Protein AF-A0AAU2U7G5-F1 (afdb_monomer)

pLDDT: mean 73.12, std 15.35, range [37.44, 91.5]

Structure (mmCIF, N/CA/C/O backbone):
data_AF-A0AAU2U7G5-F1
#
_entry.id   AF-A0AAU2U7G5-F1
#
loop_
_atom_site.group_PDB
_atom_site.id
_atom_site.type_symbol
_atom_site.label_atom_id
_atom_site.label_alt_id
_atom_site.label_comp_id
_atom_site.label_asym_id
_atom_site.label_entity_id
_atom_site.label_seq_id
_atom_site.pdbx_PDB_ins_code
_atom_site.Cartn_x
_atom_site.Cartn_y
_atom_site.Cartn_z
_atom_site.occupancy
_atom_site.B_iso_or_equiv
_atom_site.auth_seq_id
_atom_site.auth_comp_id
_atom_site.auth_asym_id
_atom_site.auth_atom_id
_atom_site.pdbx_PDB_model_num
ATOM 1 N N . MET A 1 1 ? -18.655 9.763 8.828 1.00 49.50 1 MET A N 1
ATOM 2 C CA . MET A 1 1 ? -18.426 9.245 10.195 1.00 49.50 1 MET A CA 1
ATOM 3 C C . MET A 1 1 ? -17.057 9.739 10.621 1.00 49.50 1 MET A C 1
ATOM 5 O O . MET A 1 1 ? -16.131 9.576 9.841 1.00 49.50 1 MET A O 1
ATOM 9 N N . ALA A 1 2 ? -16.946 10.437 11.752 1.00 62.09 2 ALA A N 1
ATOM 10 C CA . ALA A 1 2 ? -15.651 10.924 12.228 1.00 62.09 2 ALA A CA 1
ATOM 11 C C . ALA A 1 2 ? -14.815 9.745 12.754 1.00 62.09 2 ALA A C 1
ATOM 13 O O . ALA A 1 2 ? -15.364 8.876 13.430 1.00 62.09 2 ALA A O 1
ATOM 14 N N . ALA A 1 3 ? -13.520 9.713 12.429 1.00 71.69 3 ALA A N 1
ATOM 15 C CA . ALA A 1 3 ? -12.580 8.743 12.988 1.00 71.69 3 ALA A CA 1
ATOM 16 C C . ALA A 1 3 ? -12.534 8.888 14.517 1.00 71.69 3 ALA A C 1
ATOM 18 O O . ALA A 1 3 ? -12.448 10.008 15.029 1.00 71.69 3 ALA A O 1
ATOM 19 N N . THR A 1 4 ? -12.602 7.777 15.249 1.00 84.81 4 THR A N 1
ATOM 20 C CA . THR A 1 4 ? -12.489 7.818 16.713 1.00 84.81 4 THR A CA 1
ATOM 21 C C . THR A 1 4 ? -11.037 8.074 17.129 1.00 84.81 4 THR A C 1
ATOM 23 O O . THR A 1 4 ? -10.111 7.709 16.399 1.00 84.81 4 THR A O 1
ATOM 26 N N . PRO A 1 5 ? -10.789 8.685 18.302 1.00 82.75 5 PRO A N 1
ATOM 27 C CA . PRO A 1 5 ? -9.424 8.898 18.789 1.00 82.75 5 PRO A CA 1
ATOM 28 C C . PRO A 1 5 ? -8.645 7.583 18.951 1.00 82.75 5 PRO A C 1
ATOM 30 O O . PRO A 1 5 ? -7.441 7.556 18.712 1.00 82.75 5 PRO A O 1
ATOM 33 N N . GLU A 1 6 ? -9.331 6.483 19.272 1.00 85.31 6 GLU A N 1
ATOM 34 C CA . GLU A 1 6 ? -8.744 5.139 19.342 1.00 85.31 6 GLU A CA 1
ATOM 35 C C . GLU A 1 6 ? -8.284 4.634 17.967 1.00 85.31 6 GLU A C 1
ATOM 37 O O . GLU A 1 6 ? -7.174 4.126 17.839 1.00 85.31 6 GLU A O 1
ATOM 42 N N . GLN A 1 7 ? -9.084 4.842 16.914 1.00 84.69 7 GLN A N 1
ATOM 43 C CA . GLN A 1 7 ? -8.695 4.493 15.541 1.00 84.69 7 GLN A CA 1
ATOM 44 C C . GLN A 1 7 ? -7.504 5.320 15.058 1.00 84.69 7 GLN A C 1
ATOM 46 O O . GLN A 1 7 ? -6.643 4.807 14.348 1.00 84.69 7 GLN A O 1
ATOM 51 N N . LEU A 1 8 ? -7.436 6.593 15.451 1.00 87.12 8 LEU A N 1
ATOM 52 C CA . LEU A 1 8 ? -6.300 7.453 15.129 1.00 87.12 8 LEU A CA 1
ATOM 53 C C . LEU A 1 8 ? -5.029 6.989 15.845 1.00 87.12 8 LEU A C 1
ATOM 55 O O . LEU A 1 8 ? -3.977 6.940 15.216 1.00 87.12 8 LEU A O 1
ATOM 59 N N . ALA A 1 9 ? -5.116 6.610 17.123 1.00 88.38 9 ALA A N 1
ATOM 60 C CA . ALA A 1 9 ? -3.982 6.058 17.861 1.00 88.38 9 ALA A CA 1
ATOM 61 C C . ALA A 1 9 ? -3.496 4.735 17.245 1.00 88.38 9 ALA A C 1
ATOM 63 O O . ALA A 1 9 ? -2.306 4.600 16.969 1.00 88.38 9 ALA A O 1
ATOM 64 N N . ALA A 1 10 ? -4.416 3.821 16.923 1.00 88.56 10 ALA A N 1
ATOM 65 C CA . ALA A 1 10 ? -4.098 2.563 16.249 1.00 88.56 10 ALA A CA 1
ATOM 66 C C . ALA A 1 10 ? -3.455 2.788 14.870 1.00 88.56 10 ALA A C 1
ATOM 68 O O . ALA A 1 10 ? -2.478 2.134 14.523 1.00 88.56 10 ALA A O 1
ATOM 69 N N . ALA A 1 11 ? -3.945 3.761 14.094 1.00 89.31 11 ALA A N 1
ATOM 70 C CA . ALA A 1 11 ? -3.348 4.129 12.813 1.00 89.31 11 ALA A CA 1
ATOM 71 C C . ALA A 1 11 ? -1.933 4.718 12.966 1.00 89.31 11 ALA A C 1
ATOM 73 O O . ALA A 1 11 ? -1.079 4.496 12.110 1.00 89.31 11 ALA A O 1
ATOM 74 N N . VAL A 1 12 ? -1.665 5.465 14.043 1.00 91.50 12 VAL A N 1
ATOM 75 C CA . VAL A 1 12 ? -0.327 6.001 14.346 1.00 91.50 12 VAL A CA 1
ATOM 76 C C . VAL A 1 12 ? 0.654 4.890 14.715 1.00 91.50 12 VAL A C 1
ATOM 78 O O . VAL A 1 12 ? 1.789 4.917 14.242 1.00 91.50 12 VAL A O 1
ATOM 81 N N . GLU A 1 13 ? 0.238 3.938 15.549 1.00 90.75 13 GLU A N 1
ATOM 82 C CA . GLU A 1 13 ? 1.036 2.756 15.912 1.00 90.75 13 GLU A CA 1
ATOM 83 C C . GLU A 1 13 ? 1.345 1.933 14.657 1.00 90.75 13 GLU A C 1
ATOM 85 O O . GLU A 1 13 ? 2.508 1.755 14.301 1.00 90.75 13 GLU A O 1
ATOM 90 N N . PHE A 1 14 ? 0.310 1.602 13.882 1.00 89.69 14 PHE A N 1
ATOM 91 C CA . PHE A 1 14 ? 0.422 0.835 12.645 1.00 89.69 14 PHE A CA 1
ATOM 92 C C . PHE A 1 14 ? 1.420 1.439 11.645 1.00 89.69 14 PHE A C 1
ATOM 94 O O . PHE A 1 14 ? 2.244 0.735 11.069 1.00 89.69 14 PHE A O 1
ATOM 101 N N . LEU A 1 15 ? 1.388 2.762 11.448 1.00 88.00 15 LEU A N 1
ATOM 102 C CA . LEU A 1 15 ? 2.311 3.462 10.547 1.00 88.00 15 LEU A CA 1
ATOM 103 C C . LEU A 1 15 ? 3.771 3.467 11.044 1.00 88.00 15 LEU A C 1
ATOM 105 O O . LEU A 1 15 ? 4.691 3.590 10.229 1.00 88.00 15 LEU A O 1
ATOM 109 N N . GLN A 1 16 ? 3.992 3.357 12.356 1.00 90.44 16 GLN A N 1
ATOM 110 C CA . GLN A 1 16 ? 5.327 3.247 12.956 1.00 90.44 16 GLN A CA 1
ATOM 111 C C . GLN A 1 16 ? 5.867 1.812 12.899 1.00 90.44 16 GLN A C 1
ATOM 113 O O . GLN A 1 16 ? 7.076 1.635 12.774 1.00 90.44 16 GLN A O 1
ATOM 118 N N . GLU A 1 17 ? 4.985 0.811 12.941 1.00 89.38 17 GLU A N 1
ATOM 119 C CA . GLU A 1 17 ? 5.331 -0.617 12.903 1.00 89.38 17 GLU A CA 1
ATOM 120 C C . GLU A 1 17 ? 5.496 -1.190 11.484 1.00 89.38 17 GLU A C 1
ATOM 122 O O . GLU A 1 17 ? 5.851 -2.358 11.322 1.00 89.38 17 GLU A O 1
ATOM 127 N N . LEU A 1 18 ? 5.284 -0.384 10.435 1.00 85.88 18 LEU A N 1
ATOM 128 C CA . LEU A 1 18 ? 5.480 -0.828 9.053 1.00 85.88 18 LEU A CA 1
ATOM 129 C C . LEU A 1 18 ? 6.910 -1.355 8.811 1.00 85.88 18 LEU A C 1
ATOM 131 O O . LEU A 1 18 ? 7.882 -0.783 9.308 1.00 85.88 18 LEU A O 1
ATOM 135 N N . PRO A 1 19 ? 7.087 -2.384 7.962 1.00 81.38 19 PRO A N 1
ATOM 136 C CA . PRO A 1 19 ? 8.412 -2.899 7.643 1.00 81.38 19 PRO A CA 1
ATOM 137 C C . PRO A 1 19 ? 9.270 -1.833 6.938 1.00 81.38 19 PRO A C 1
ATOM 139 O O . PRO A 1 19 ? 8.814 -1.113 6.042 1.00 81.38 19 PRO A O 1
ATOM 142 N N . GLY A 1 20 ? 10.538 -1.709 7.348 1.00 70.19 20 GLY A N 1
ATOM 143 C CA . GLY A 1 20 ? 11.476 -0.733 6.778 1.00 70.19 20 GLY A CA 1
ATOM 144 C C . GLY A 1 20 ? 11.642 -0.937 5.265 1.00 70.19 20 GLY A C 1
ATOM 145 O O . GLY A 1 20 ? 11.691 -2.087 4.827 1.00 70.19 20 GLY A O 1
ATOM 146 N N . PRO A 1 21 ? 11.716 0.115 4.421 1.00 77.50 21 PRO A N 1
ATOM 147 C CA . PRO A 1 21 ? 11.882 1.558 4.668 1.00 77.50 21 PRO A CA 1
ATOM 148 C C . PRO A 1 21 ? 10.568 2.368 4.785 1.00 77.50 21 PRO A C 1
ATOM 150 O O . PRO A 1 21 ? 10.578 3.588 4.609 1.00 77.50 21 PRO A O 1
ATOM 153 N N . TRP A 1 22 ? 9.431 1.710 5.024 1.00 80.88 22 TRP A N 1
ATOM 154 C CA . TRP A 1 22 ? 8.106 2.346 5.011 1.00 80.88 22 TRP A CA 1
ATOM 155 C C . TRP A 1 22 ? 7.645 2.861 6.378 1.00 80.88 22 TRP A C 1
ATOM 157 O O . TRP A 1 22 ? 6.724 3.677 6.424 1.00 80.88 22 TRP A O 1
ATOM 167 N N . ALA A 1 23 ? 8.303 2.432 7.462 1.00 86.19 23 ALA A N 1
ATOM 168 C CA . ALA A 1 23 ? 8.107 2.973 8.805 1.00 86.19 23 ALA A CA 1
ATOM 169 C C . ALA A 1 23 ? 8.261 4.498 8.807 1.00 86.19 23 ALA A C 1
ATOM 171 O O . ALA A 1 23 ? 9.265 5.046 8.337 1.00 86.19 23 ALA A O 1
ATOM 172 N N . VAL A 1 24 ? 7.273 5.197 9.364 1.00 85.56 24 VAL A N 1
ATOM 173 C CA . VAL A 1 24 ? 7.319 6.653 9.525 1.00 85.56 24 VAL A CA 1
ATOM 174 C C . VAL A 1 24 ? 7.410 7.032 10.996 1.00 85.56 24 VAL A C 1
ATOM 176 O O 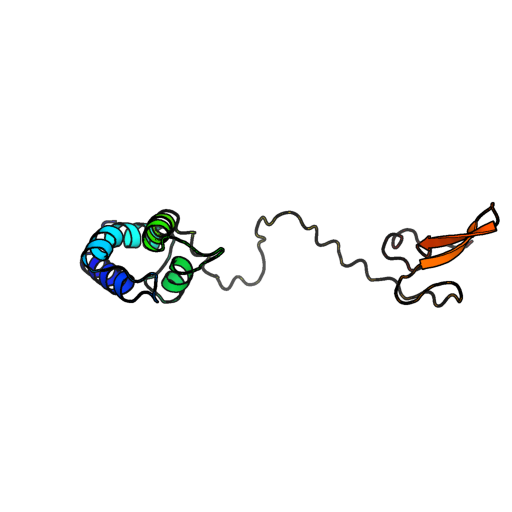. VAL A 1 24 ? 6.799 6.408 11.852 1.00 85.56 24 VAL A O 1
ATOM 179 N N . GLY A 1 25 ? 8.154 8.097 11.304 1.00 88.00 25 GLY A N 1
ATOM 180 C CA . GLY A 1 25 ? 8.237 8.608 12.673 1.00 88.00 25 GLY A CA 1
ATOM 181 C C . GLY A 1 25 ? 6.899 9.165 13.180 1.00 88.00 25 GLY A C 1
ATOM 182 O O . GLY A 1 25 ? 6.060 9.612 12.393 1.00 88.00 25 GLY A O 1
ATOM 183 N N . ARG A 1 26 ? 6.742 9.219 14.508 1.00 88.94 26 ARG A N 1
ATOM 184 C CA . ARG A 1 26 ? 5.529 9.646 15.236 1.00 88.94 26 ARG A CA 1
ATOM 185 C C . ARG A 1 26 ? 4.815 10.879 14.662 1.00 88.94 26 ARG A C 1
ATOM 187 O O . ARG A 1 26 ? 3.592 10.889 14.561 1.00 88.94 26 ARG A O 1
ATOM 194 N N . VAL A 1 27 ? 5.553 11.927 14.290 1.00 87.75 27 VAL A N 1
ATOM 195 C CA . VAL A 1 27 ? 4.975 13.185 13.769 1.00 87.75 27 VAL A CA 1
ATOM 196 C C . VAL A 1 27 ? 4.322 12.976 12.399 1.00 87.75 27 VAL A C 1
ATOM 198 O O . VAL A 1 27 ? 3.207 13.435 12.152 1.00 87.75 27 VAL A O 1
ATOM 201 N N . THR A 1 28 ? 4.997 12.250 11.510 1.00 85.12 28 THR A N 1
ATOM 202 C CA . THR A 1 28 ? 4.478 11.915 10.179 1.00 85.12 28 THR A CA 1
ATOM 203 C C . THR A 1 28 ? 3.315 10.931 10.284 1.00 85.12 28 THR A C 1
ATOM 205 O O . THR A 1 28 ? 2.313 11.105 9.592 1.00 85.12 28 THR A O 1
ATOM 208 N N . ALA A 1 29 ? 3.405 9.960 11.198 1.00 87.81 29 ALA A N 1
ATOM 209 C CA . ALA A 1 29 ? 2.328 9.022 11.494 1.00 87.81 29 ALA A CA 1
ATOM 210 C C . ALA A 1 29 ? 1.047 9.751 11.936 1.00 87.81 29 ALA A C 1
ATOM 212 O O . ALA A 1 29 ? -0.011 9.522 11.361 1.00 87.81 29 ALA A O 1
ATOM 213 N N . GLN A 1 30 ? 1.142 10.715 12.861 1.00 88.19 30 GLN A N 1
ATOM 214 C CA . GLN A 1 30 ? -0.009 11.525 13.295 1.00 88.19 30 GLN A CA 1
ATOM 215 C C . GLN A 1 30 ? -0.646 12.330 12.159 1.00 88.19 30 GLN A C 1
ATOM 217 O O . GLN A 1 30 ? -1.863 12.490 12.120 1.00 88.19 30 GLN A O 1
ATOM 222 N N . ARG A 1 31 ? 0.160 12.821 11.211 1.00 88.19 31 ARG A N 1
ATOM 223 C CA . ARG A 1 31 ? -0.348 13.551 10.043 1.00 88.19 31 ARG A CA 1
ATOM 224 C C . ARG A 1 31 ? -1.091 12.635 9.064 1.00 88.19 31 ARG A C 1
ATOM 226 O O . ARG A 1 31 ? -2.037 13.085 8.422 1.00 88.19 31 ARG A O 1
ATOM 233 N N . TYR A 1 32 ? -0.658 11.385 8.914 1.00 88.19 32 TYR A N 1
ATOM 234 C CA . TYR A 1 32 ? -1.249 10.433 7.965 1.00 88.19 32 TYR A CA 1
ATOM 235 C C . TYR A 1 32 ? -2.363 9.574 8.560 1.00 88.19 32 TYR A C 1
ATOM 237 O O . TYR A 1 32 ? -3.228 9.136 7.810 1.00 88.19 32 TYR A O 1
ATOM 245 N N . ALA A 1 33 ? -2.399 9.398 9.880 1.00 89.25 33 ALA A N 1
ATOM 246 C CA . ALA A 1 33 ? -3.424 8.646 10.592 1.00 89.25 33 ALA A CA 1
ATOM 247 C C . ALA A 1 33 ? -4.873 9.007 10.206 1.00 89.25 33 ALA A C 1
ATOM 249 O O . ALA A 1 33 ? -5.614 8.089 9.858 1.00 89.25 33 ALA A O 1
ATOM 250 N N . PRO A 1 34 ? -5.305 10.287 10.173 1.00 88.19 34 PRO A N 1
ATOM 251 C CA . PRO A 1 34 ? -6.679 10.604 9.776 1.00 88.19 34 PRO A CA 1
ATOM 252 C C . PRO A 1 34 ? -6.964 10.224 8.318 1.00 88.19 34 PRO A C 1
ATOM 254 O O . PRO A 1 34 ? -8.026 9.685 8.020 1.00 88.19 34 PRO A O 1
AT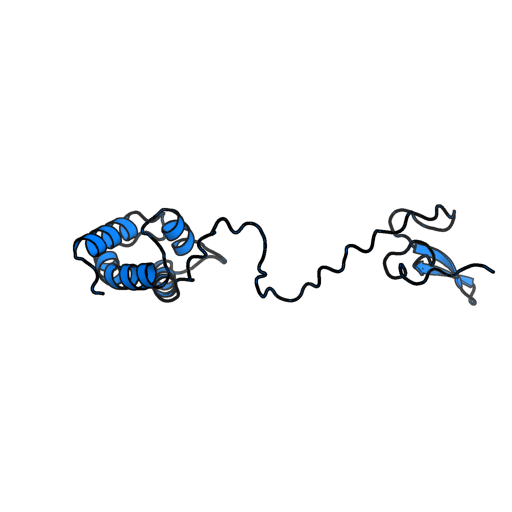OM 257 N N . LEU A 1 35 ? -5.990 10.434 7.425 1.00 88.31 35 LEU A N 1
ATOM 258 C CA . LEU A 1 35 ? -6.108 10.081 6.009 1.00 88.31 35 LEU A CA 1
ATOM 259 C C . LEU A 1 35 ? -6.212 8.562 5.818 1.00 88.31 35 LEU A C 1
ATOM 261 O O . LEU A 1 35 ? -6.963 8.090 4.966 1.00 88.31 35 LEU A O 1
ATOM 265 N N . LEU A 1 36 ? -5.454 7.807 6.620 1.00 87.94 36 LEU A N 1
ATOM 266 C CA . LEU A 1 36 ? -5.446 6.352 6.610 1.00 87.94 36 LEU A CA 1
ATOM 267 C C . LEU A 1 36 ? -6.783 5.796 7.080 1.00 87.94 36 LEU A C 1
ATOM 269 O O . LEU A 1 36 ? -7.344 4.960 6.386 1.00 87.94 36 LEU A O 1
ATOM 273 N N . VAL A 1 37 ? -7.315 6.275 8.206 1.00 89.62 37 VAL A N 1
ATOM 274 C CA . VAL A 1 37 ? -8.599 5.793 8.737 1.00 89.62 37 VAL A CA 1
ATOM 275 C C . VAL A 1 37 ? -9.740 6.097 7.768 1.00 89.62 37 VAL A C 1
ATOM 277 O O . VAL A 1 37 ? -10.568 5.223 7.509 1.00 89.62 37 VAL A O 1
ATOM 280 N N . GLU A 1 38 ? -9.771 7.300 7.192 1.00 87.38 38 GLU A N 1
ATOM 281 C CA . GLU A 1 38 ? -10.786 7.683 6.207 1.00 87.38 38 GLU A CA 1
ATOM 282 C C . GLU A 1 38 ? -10.725 6.784 4.967 1.00 87.38 38 GLU A C 1
ATOM 284 O O . GLU A 1 38 ? -11.726 6.170 4.586 1.00 87.38 38 GLU A O 1
ATOM 289 N N . SER A 1 39 ? -9.534 6.648 4.381 1.00 86.25 39 SER A N 1
ATOM 290 C CA . SER A 1 39 ? -9.336 5.873 3.155 1.00 86.25 39 SER A CA 1
ATOM 291 C C . SER A 1 39 ? -9.552 4.381 3.398 1.00 86.25 39 SER A C 1
ATOM 293 O O . SER A 1 39 ? -10.236 3.727 2.615 1.00 86.25 39 SER A O 1
ATOM 295 N N . ALA A 1 40 ? -9.054 3.838 4.512 1.00 87.19 40 ALA A N 1
ATOM 296 C CA . ALA A 1 40 ? -9.250 2.441 4.883 1.00 87.19 40 ALA A CA 1
ATOM 297 C C . ALA A 1 40 ? -10.736 2.127 5.083 1.00 87.19 40 ALA A C 1
ATOM 299 O O . ALA A 1 40 ? -11.247 1.185 4.479 1.00 87.19 40 ALA A O 1
ATOM 300 N N . THR A 1 41 ? -11.463 2.967 5.824 1.00 85.62 41 THR A N 1
ATOM 301 C CA . THR A 1 41 ? -12.904 2.781 6.054 1.00 85.62 41 THR A CA 1
ATOM 302 C C . THR A 1 41 ? -13.694 2.864 4.747 1.00 85.62 41 THR A C 1
ATOM 304 O O . THR A 1 41 ? -14.542 2.012 4.480 1.00 85.62 41 THR A O 1
ATOM 307 N N . ALA A 1 42 ? -13.396 3.851 3.895 1.00 85.19 42 ALA A N 1
ATOM 308 C CA . ALA A 1 42 ? -14.070 4.034 2.608 1.00 85.19 42 ALA A CA 1
ATOM 309 C C . ALA A 1 42 ? -13.820 2.869 1.634 1.00 85.19 42 ALA A C 1
ATOM 311 O O . ALA A 1 42 ? -14.697 2.497 0.848 1.00 85.19 42 ALA A O 1
ATOM 312 N N . GLN A 1 43 ? -12.627 2.281 1.697 1.00 83.06 43 GLN A N 1
ATOM 313 C CA . GLN A 1 43 ? -12.177 1.224 0.794 1.00 83.06 43 GLN A CA 1
ATOM 314 C C . GLN A 1 43 ? -12.332 -0.186 1.383 1.00 83.06 43 GLN A C 1
ATOM 316 O O . GLN A 1 43 ? -12.051 -1.170 0.696 1.00 83.06 43 GLN A O 1
ATOM 321 N N . GLY A 1 44 ? -12.833 -0.296 2.618 1.00 85.75 44 GLY A N 1
ATOM 322 C CA . GLY A 1 44 ? -13.126 -1.557 3.299 1.00 85.75 44 GLY A CA 1
ATOM 323 C C . GLY A 1 44 ? -11.898 -2.298 3.837 1.00 85.75 44 GLY A C 1
ATOM 324 O O . GLY A 1 44 ? -11.955 -3.525 3.964 1.00 85.75 44 GLY A O 1
ATOM 325 N N . TRP A 1 45 ? -10.812 -1.577 4.112 1.00 86.44 45 TRP A N 1
ATOM 326 C CA . TRP A 1 45 ? -9.596 -2.090 4.740 1.00 86.44 45 TRP A CA 1
ATOM 327 C C . TRP A 1 45 ? -9.652 -2.010 6.259 1.00 86.44 45 TRP A C 1
ATOM 329 O O . TRP A 1 45 ? -10.283 -1.121 6.829 1.00 86.44 45 TRP A O 1
ATOM 339 N N . GLU A 1 46 ? -8.946 -2.940 6.889 1.00 86.88 46 GLU A N 1
ATOM 340 C CA . GLU A 1 46 ? -8.695 -2.974 8.324 1.00 86.88 46 GLU A CA 1
ATOM 341 C C . GLU A 1 46 ? -7.195 -2.722 8.549 1.00 86.88 46 GLU A C 1
ATOM 343 O O . GLU A 1 46 ? -6.391 -2.869 7.626 1.00 86.88 46 GLU A O 1
ATOM 348 N N . LEU A 1 47 ? -6.817 -2.263 9.744 1.00 85.81 47 LEU A N 1
ATOM 349 C CA . LEU A 1 47 ? -5.420 -1.990 10.104 1.00 85.81 47 LEU A CA 1
ATOM 350 C C . LEU A 1 47 ? -4.689 -3.313 10.390 1.00 85.81 47 LEU A C 1
ATOM 352 O O . LEU A 1 47 ? -4.400 -3.635 11.537 1.00 85.81 47 LEU A O 1
ATOM 356 N N . ASP A 1 48 ? -4.474 -4.101 9.339 1.00 85.50 48 ASP A N 1
ATOM 357 C CA . ASP A 1 48 ? -3.954 -5.469 9.390 1.00 85.50 48 ASP A CA 1
ATOM 358 C C . ASP A 1 48 ? -2.711 -5.664 8.492 1.00 85.50 48 ASP A C 1
ATOM 360 O O . ASP A 1 48 ? -2.329 -4.779 7.715 1.00 85.50 48 ASP A O 1
ATOM 364 N N . ASP A 1 49 ? -2.073 -6.835 8.579 1.00 82.00 49 ASP A N 1
ATOM 365 C CA . ASP A 1 49 ? -0.877 -7.178 7.797 1.00 82.00 49 ASP A CA 1
ATOM 366 C C . ASP A 1 49 ? -1.082 -7.090 6.272 1.00 82.00 49 ASP A C 1
ATOM 368 O O . ASP A 1 49 ? -0.144 -6.777 5.536 1.00 82.00 49 ASP A O 1
ATOM 372 N N . PHE A 1 50 ? -2.298 -7.314 5.762 1.00 83.25 50 PHE A N 1
ATOM 373 C CA . PHE A 1 50 ? -2.608 -7.154 4.338 1.00 83.25 50 PHE A CA 1
ATOM 374 C C . PHE A 1 50 ? -2.600 -5.684 3.925 1.00 83.25 50 PHE A C 1
ATOM 376 O O . PHE A 1 50 ? -2.128 -5.366 2.831 1.00 83.25 50 PHE A O 1
ATOM 383 N N . LEU A 1 51 ? -3.092 -4.780 4.779 1.00 85.19 51 LEU A N 1
ATOM 384 C CA . LEU A 1 51 ? -2.973 -3.343 4.528 1.00 85.19 51 LEU A CA 1
ATOM 385 C C . LEU A 1 51 ? -1.499 -2.922 4.534 1.00 85.19 51 LEU A C 1
ATOM 387 O O . LEU A 1 51 ? -1.079 -2.152 3.668 1.00 85.19 51 LEU A O 1
ATOM 391 N N . ALA A 1 52 ? -0.699 -3.461 5.457 1.00 85.88 52 ALA A N 1
ATOM 392 C CA . ALA A 1 52 ? 0.733 -3.185 5.513 1.00 85.88 52 ALA A CA 1
ATOM 393 C C . ALA A 1 52 ? 1.433 -3.678 4.237 1.00 85.88 52 ALA A C 1
ATOM 395 O O . ALA A 1 52 ? 2.211 -2.939 3.628 1.00 85.88 52 ALA A O 1
ATOM 396 N N . ALA A 1 53 ? 1.113 -4.888 3.774 1.00 84.06 53 ALA A N 1
ATOM 397 C CA . ALA A 1 53 ? 1.640 -5.453 2.536 1.00 84.06 53 ALA A CA 1
ATOM 398 C C . ALA A 1 53 ? 1.274 -4.606 1.305 1.00 84.06 53 ALA A C 1
ATOM 400 O O . ALA A 1 53 ? 2.134 -4.339 0.463 1.00 84.06 53 ALA A O 1
ATOM 401 N N . GLU A 1 54 ? 0.033 -4.122 1.209 1.00 84.62 54 GLU A N 1
ATOM 402 C CA . GLU A 1 54 ? -0.390 -3.289 0.077 1.00 84.62 54 GLU A CA 1
ATOM 403 C C . GLU A 1 54 ? 0.288 -1.910 0.108 1.00 84.62 54 GLU A C 1
ATOM 405 O O . GLU A 1 54 ? 0.776 -1.425 -0.916 1.00 84.62 54 GLU A O 1
ATOM 410 N N . LEU A 1 55 ? 0.419 -1.302 1.293 1.00 83.31 55 LEU A N 1
ATOM 411 C CA . LEU A 1 55 ? 1.111 -0.023 1.465 1.00 83.31 55 LEU A CA 1
ATOM 412 C C . LEU A 1 55 ? 2.619 -0.119 1.208 1.00 83.31 55 LEU A C 1
ATOM 414 O O . LEU A 1 55 ? 3.209 0.854 0.733 1.00 83.31 55 LEU A O 1
ATOM 418 N N . THR A 1 56 ? 3.239 -1.270 1.474 1.00 82.50 56 THR A N 1
ATOM 419 C CA . THR A 1 56 ? 4.691 -1.499 1.335 1.00 82.50 56 THR A CA 1
ATOM 420 C C . THR A 1 56 ? 5.096 -2.132 0.001 1.00 82.50 56 THR A C 1
ATOM 422 O O . THR A 1 56 ? 6.283 -2.188 -0.330 1.00 82.50 56 THR A O 1
ATOM 425 N N . LYS A 1 57 ? 4.129 -2.544 -0.826 1.00 79.31 57 LYS A N 1
ATOM 426 C CA . LYS A 1 57 ? 4.351 -3.164 -2.140 1.00 79.31 57 LYS A CA 1
ATOM 427 C C . LYS A 1 57 ? 5.271 -2.318 -3.014 1.00 79.31 57 LYS A C 1
ATOM 429 O O . LYS A 1 57 ? 4.965 -1.165 -3.279 1.00 79.31 57 LYS A O 1
ATOM 434 N N . ASN A 1 58 ? 6.389 -2.834 -3.512 1.00 75.88 58 ASN A N 1
ATOM 435 C CA . ASN A 1 58 ? 7.369 -2.012 -4.234 1.00 75.88 58 ASN A CA 1
ATOM 436 C C . ASN A 1 58 ? 7.531 -2.409 -5.716 1.00 75.88 58 ASN A C 1
ATOM 438 O O . ASN A 1 58 ? 8.575 -2.948 -6.085 1.00 75.88 58 ASN A O 1
ATOM 442 N N . PRO A 1 59 ? 6.529 -2.168 -6.586 1.00 58.94 59 PRO A N 1
ATOM 443 C CA . PRO A 1 59 ? 6.667 -2.447 -8.009 1.00 58.94 59 PRO A CA 1
ATOM 444 C C . PRO A 1 59 ? 7.540 -1.356 -8.648 1.00 58.94 59 PRO A C 1
ATOM 446 O O . PRO A 1 59 ? 7.052 -0.280 -8.978 1.00 58.94 59 PRO A O 1
ATOM 449 N N . GLY A 1 60 ? 8.844 -1.612 -8.777 1.00 59.03 60 GLY A N 1
ATOM 450 C CA . GLY A 1 60 ? 9.773 -0.737 -9.507 1.00 59.03 60 GLY A CA 1
ATOM 451 C C . GLY A 1 60 ? 10.771 0.067 -8.669 1.00 59.03 60 GLY A C 1
ATOM 452 O O . GLY A 1 60 ? 11.500 0.866 -9.242 1.00 59.03 60 GLY A O 1
ATOM 453 N N . GLY A 1 61 ? 10.855 -0.142 -7.350 1.00 66.94 61 GLY A N 1
ATOM 454 C CA . GLY A 1 61 ? 11.892 0.494 -6.528 1.00 66.94 61 GLY A CA 1
ATOM 455 C C . GLY A 1 61 ? 11.591 1.958 -6.194 1.00 66.94 61 GLY A C 1
ATOM 456 O O . GLY A 1 61 ? 12.201 2.870 -6.737 1.00 66.94 61 GLY A O 1
ATOM 457 N N . ALA A 1 62 ? 10.656 2.207 -5.276 1.00 68.81 62 ALA A N 1
ATOM 458 C CA . ALA A 1 62 ? 10.318 3.544 -4.809 1.00 68.81 62 ALA A CA 1
ATOM 459 C C . ALA A 1 62 ? 11.549 4.244 -4.206 1.00 68.81 62 ALA A C 1
ATOM 461 O O . ALA A 1 62 ? 12.005 3.903 -3.117 1.00 68.81 62 ALA A O 1
ATOM 462 N N . HIS A 1 63 ? 12.046 5.270 -4.901 1.00 68.88 63 HIS A N 1
ATOM 463 C CA . HIS A 1 63 ? 13.176 6.091 -4.452 1.00 68.88 63 HIS A CA 1
ATOM 464 C C . HIS A 1 63 ? 12.845 6.976 -3.236 1.00 68.88 63 HIS A C 1
ATOM 466 O O . HIS A 1 63 ? 13.751 7.431 -2.545 1.00 68.88 63 HIS A O 1
ATOM 472 N N . ASN A 1 64 ? 11.557 7.222 -2.960 1.00 79.44 64 ASN A N 1
ATOM 473 C CA . ASN A 1 64 ? 11.097 7.937 -1.770 1.00 79.44 64 ASN A CA 1
ATOM 474 C C . ASN A 1 64 ? 9.882 7.219 -1.143 1.00 79.44 64 ASN A C 1
ATOM 476 O O . ASN A 1 64 ? 8.749 7.418 -1.602 1.00 79.44 64 ASN A O 1
ATOM 480 N N . PRO A 1 65 ? 10.089 6.403 -0.094 1.00 76.50 65 PRO A N 1
ATOM 481 C CA . PRO A 1 65 ? 9.022 5.616 0.522 1.00 76.50 65 PRO A CA 1
ATOM 482 C C . PRO A 1 65 ? 7.950 6.498 1.172 1.00 76.50 65 PRO A C 1
ATOM 484 O O . PRO A 1 65 ? 6.770 6.176 1.092 1.00 76.50 65 PRO A O 1
ATOM 487 N N . GLN A 1 66 ? 8.303 7.662 1.729 1.00 78.75 66 GLN A N 1
ATOM 488 C CA . GLN A 1 66 ? 7.329 8.553 2.373 1.00 78.75 66 GLN A CA 1
ATOM 489 C C . GLN A 1 66 ? 6.374 9.218 1.374 1.00 78.75 66 GLN A C 1
ATOM 491 O O . GLN A 1 66 ? 5.172 9.327 1.634 1.00 78.75 66 GLN A O 1
ATOM 496 N N . ALA A 1 67 ? 6.893 9.667 0.228 1.00 79.62 67 ALA A N 1
ATOM 497 C CA . ALA A 1 67 ? 6.07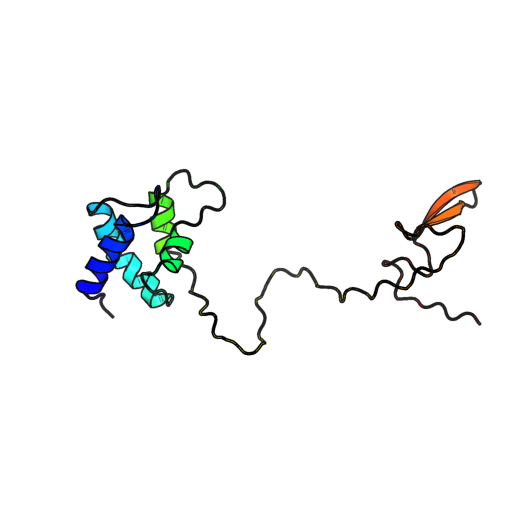2 10.259 -0.828 1.00 79.62 67 ALA A CA 1
ATOM 498 C C . ALA A 1 67 ? 5.155 9.212 -1.485 1.00 79.62 67 ALA A C 1
ATOM 500 O O . ALA A 1 67 ? 3.979 9.484 -1.758 1.00 79.62 67 ALA A O 1
ATOM 501 N N . ALA A 1 68 ? 5.676 7.997 -1.681 1.00 82.88 68 ALA A N 1
ATOM 502 C CA . ALA A 1 68 ? 4.902 6.865 -2.172 1.00 82.88 68 ALA A CA 1
ATOM 503 C C . ALA A 1 68 ? 3.806 6.460 -1.174 1.00 82.88 68 ALA A C 1
ATOM 505 O O . ALA A 1 68 ? 2.659 6.287 -1.581 1.00 82.88 68 ALA A O 1
ATOM 506 N N . LEU A 1 69 ? 4.116 6.408 0.126 1.00 83.50 69 LEU A N 1
ATOM 507 C CA . LEU A 1 69 ? 3.159 6.071 1.179 1.00 83.50 69 LEU A CA 1
ATOM 508 C C . LEU A 1 69 ? 1.978 7.047 1.194 1.00 83.50 69 LEU A C 1
ATOM 510 O O . LEU A 1 69 ? 0.831 6.618 1.145 1.00 83.50 69 LEU A O 1
ATOM 514 N N . LYS A 1 70 ? 2.234 8.361 1.158 1.00 83.62 70 LYS A N 1
ATOM 515 C CA . LYS A 1 70 ? 1.161 9.370 1.100 1.00 83.62 70 LYS A CA 1
ATOM 516 C C . LYS A 1 70 ? 0.246 9.171 -0.111 1.00 83.62 70 LYS A C 1
ATOM 518 O O . LYS A 1 70 ? -0.974 9.257 0.015 1.00 83.62 70 LYS A O 1
ATOM 523 N N . THR A 1 71 ? 0.836 8.927 -1.280 1.00 83.25 71 THR A N 1
ATOM 524 C CA . THR A 1 71 ? 0.079 8.709 -2.520 1.00 83.25 71 THR A CA 1
ATOM 525 C C . THR A 1 71 ? -0.776 7.450 -2.426 1.00 83.25 71 THR A C 1
ATOM 527 O O . THR A 1 71 ? -1.936 7.494 -2.809 1.00 83.25 71 THR A O 1
ATOM 530 N N . ARG A 1 72 ? -0.245 6.369 -1.850 1.00 84.00 72 ARG A N 1
ATOM 531 C CA . ARG A 1 72 ? -0.949 5.088 -1.682 1.00 84.00 72 ARG A CA 1
ATOM 532 C C . ARG A 1 72 ? -2.057 5.129 -0.649 1.00 84.00 72 ARG A C 1
ATOM 534 O O . ARG A 1 72 ? -3.086 4.512 -0.862 1.00 84.00 72 ARG A O 1
ATOM 541 N N . ILE A 1 73 ? -1.862 5.862 0.446 1.00 85.56 73 ILE A N 1
ATOM 542 C CA . ILE A 1 73 ? -2.927 6.069 1.429 1.00 85.56 73 ILE A CA 1
ATOM 543 C C . ILE A 1 73 ? -4.089 6.817 0.768 1.00 85.56 73 ILE A C 1
ATOM 545 O O . ILE A 1 73 ? -5.238 6.446 0.965 1.00 85.56 73 ILE A O 1
ATOM 549 N N . ARG A 1 74 ? -3.797 7.841 -0.048 1.00 83.75 74 ARG A N 1
ATOM 550 C CA . ARG A 1 74 ? -4.826 8.617 -0.757 1.00 83.75 74 ARG A CA 1
ATOM 551 C C . ARG A 1 74 ? -5.508 7.821 -1.872 1.00 83.75 74 ARG A C 1
ATOM 553 O O . ARG A 1 74 ? -6.714 7.938 -2.047 1.00 83.75 74 ARG A O 1
ATOM 560 N N . ASP A 1 75 ? -4.733 7.063 -2.637 1.00 83.19 75 ASP A N 1
ATOM 561 C CA . ASP A 1 75 ? -5.198 6.251 -3.767 1.00 83.19 75 ASP A CA 1
ATOM 562 C C . ASP A 1 75 ? -5.331 4.778 -3.357 1.00 83.19 75 ASP A C 1
ATOM 564 O O . ASP A 1 75 ? -4.931 3.860 -4.074 1.00 83.19 75 ASP A O 1
ATOM 568 N N . LEU A 1 76 ? -5.834 4.547 -2.139 1.00 83.00 76 LEU A N 1
ATOM 569 C CA . LEU A 1 76 ? -5.968 3.198 -1.616 1.00 83.00 76 LEU A CA 1
ATOM 570 C C . LEU A 1 76 ? -6.991 2.459 -2.476 1.00 83.00 76 LEU A C 1
ATOM 572 O O . LEU A 1 76 ? -8.163 2.837 -2.557 1.00 83.00 76 LEU A O 1
ATOM 576 N N . VAL A 1 77 ? -6.541 1.402 -3.143 1.00 81.12 77 VAL A N 1
ATOM 577 C CA . VAL A 1 77 ? -7.421 0.581 -3.972 1.00 81.12 77 VAL A CA 1
ATOM 578 C C . VAL A 1 77 ? -8.515 -0.026 -3.104 1.00 81.12 77 VAL A C 1
ATOM 580 O O . VAL A 1 77 ? -8.276 -0.383 -1.951 1.00 81.12 77 VAL A O 1
ATOM 583 N N . ARG A 1 78 ? -9.729 -0.180 -3.636 1.00 80.88 78 ARG A N 1
ATOM 584 C CA . ARG A 1 78 ? -10.800 -0.869 -2.908 1.00 80.88 78 ARG A CA 1
ATOM 585 C C . ARG A 1 78 ? -10.333 -2.272 -2.533 1.00 80.88 78 ARG A C 1
ATOM 587 O O . ARG A 1 78 ? -9.959 -3.036 -3.426 1.00 80.88 78 ARG A O 1
ATOM 594 N N . ARG A 1 79 ? -10.410 -2.641 -1.245 1.00 73.81 79 ARG A N 1
ATOM 595 C CA . ARG A 1 79 ? -10.156 -4.022 -0.822 1.00 73.81 79 ARG A CA 1
ATOM 596 C C . ARG A 1 79 ? -11.175 -4.880 -1.550 1.00 73.81 79 ARG A C 1
ATOM 598 O O . ARG A 1 79 ? -12.372 -4.840 -1.247 1.00 73.81 79 ARG A O 1
ATOM 605 N N . ARG A 1 80 ? -10.722 -5.669 -2.528 1.00 67.31 80 ARG A N 1
ATOM 606 C CA . ARG A 1 80 ? -11.511 -6.808 -2.980 1.00 67.31 80 ARG A CA 1
ATOM 607 C C . ARG A 1 80 ? -11.538 -7.733 -1.782 1.00 67.31 80 ARG A C 1
ATOM 609 O O . ARG A 1 80 ? -10.623 -8.522 -1.588 1.00 67.31 80 ARG A O 1
ATOM 616 N N . ARG A 1 81 ? -12.581 -7.615 -0.955 1.00 57.66 81 ARG A N 1
ATOM 617 C CA . ARG A 1 81 ? -12.988 -8.740 -0.129 1.00 57.66 81 ARG A CA 1
ATOM 618 C C . ARG A 1 81 ? -13.133 -9.859 -1.142 1.00 57.66 81 ARG A C 1
ATOM 620 O O . ARG A 1 81 ? -14.029 -9.802 -1.988 1.00 57.66 81 ARG A O 1
ATOM 627 N N . THR A 1 82 ? -12.229 -10.828 -1.112 1.00 46.56 82 THR A N 1
ATOM 628 C CA . THR A 1 82 ? -12.558 -12.180 -1.520 1.00 46.56 82 THR A CA 1
ATOM 629 C C . THR A 1 82 ? -13.714 -12.564 -0.612 1.00 46.56 82 THR A C 1
ATOM 631 O O . THR A 1 82 ? -13.574 -13.250 0.389 1.00 46.56 82 THR A O 1
ATOM 634 N N . ARG A 1 83 ? -14.916 -12.088 -0.964 1.00 40.66 83 ARG A N 1
ATOM 635 C CA . ARG A 1 83 ? -16.097 -12.901 -0.820 1.00 40.66 83 ARG A CA 1
ATOM 636 C C . ARG A 1 83 ? -15.614 -14.229 -1.376 1.00 40.66 83 ARG A C 1
ATOM 638 O O . ARG A 1 83 ? -15.104 -14.284 -2.498 1.00 40.66 83 ARG A O 1
ATOM 645 N N . THR A 1 84 ? -15.660 -15.259 -0.553 1.00 43.53 84 THR A N 1
ATOM 646 C CA . THR A 1 84 ? -15.819 -16.623 -1.022 1.00 43.53 84 THR A CA 1
ATOM 647 C C . THR A 1 84 ? -17.062 -16.572 -1.908 1.00 43.53 84 THR A C 1
ATOM 649 O O . THR A 1 84 ? -18.198 -16.715 -1.470 1.00 43.53 84 THR A O 1
ATOM 652 N N . VAL A 1 85 ? -16.848 -16.132 -3.143 1.00 41.09 85 VAL A N 1
ATOM 653 C CA . VAL A 1 85 ? -17.787 -16.158 -4.240 1.00 41.09 85 VAL A CA 1
ATOM 654 C C . VAL A 1 85 ? -17.687 -17.619 -4.646 1.00 41.09 85 VAL A C 1
ATOM 656 O O . VAL A 1 85 ? -16.633 -17.999 -5.164 1.00 41.09 85 VAL A O 1
ATOM 659 N N . PRO A 1 86 ? -18.692 -18.482 -4.379 1.00 42.97 86 PRO A N 1
ATOM 660 C CA . PRO A 1 86 ? -18.849 -19.619 -5.269 1.00 42.97 86 PRO A CA 1
ATOM 661 C C . PRO A 1 86 ? -18.863 -19.021 -6.671 1.00 42.97 86 PRO A C 1
ATOM 663 O O . PRO A 1 86 ? -19.561 -18.032 -6.885 1.00 42.97 86 PRO A O 1
ATOM 666 N N . ALA A 1 87 ? -17.957 -19.535 -7.500 1.00 51.66 87 ALA A N 1
ATOM 667 C CA . ALA A 1 87 ? -17.548 -19.041 -8.803 1.00 51.66 87 ALA A CA 1
ATOM 668 C C . ALA A 1 87 ? -18.552 -18.108 -9.506 1.00 51.66 87 ALA A C 1
ATOM 670 O O . ALA A 1 87 ? -19.748 -18.374 -9.527 1.00 51.66 87 ALA A O 1
ATOM 671 N N . GLN A 1 88 ? -17.991 -17.119 -10.211 1.00 50.56 88 GLN A N 1
ATOM 672 C CA . GLN A 1 88 ? -18.607 -16.275 -11.247 1.00 50.56 88 GLN A CA 1
ATOM 673 C C . GLN A 1 88 ? -18.929 -14.832 -10.823 1.00 50.56 88 GLN A C 1
ATOM 675 O O . GLN A 1 88 ? -19.980 -14.525 -10.272 1.00 50.56 88 GLN A O 1
ATOM 680 N N . ALA A 1 89 ? -18.007 -13.923 -11.152 1.00 45.16 89 ALA A N 1
ATOM 681 C CA . ALA A 1 89 ? -18.229 -12.906 -12.186 1.00 45.16 89 ALA A CA 1
ATOM 682 C C . ALA A 1 89 ? -16.915 -12.134 -12.446 1.00 45.16 89 ALA A C 1
ATOM 684 O O . ALA A 1 89 ? -16.374 -11.466 -11.566 1.00 45.16 89 ALA A O 1
ATOM 685 N N . ASP A 1 90 ? -16.423 -12.328 -13.665 1.00 47.84 90 ASP A N 1
ATOM 686 C CA . ASP A 1 90 ? -15.348 -11.686 -14.431 1.00 47.84 90 ASP A CA 1
ATOM 687 C C . ASP A 1 90 ? -14.807 -10.302 -13.976 1.00 47.84 90 ASP A C 1
ATOM 689 O O . ASP A 1 90 ? -15.582 -9.371 -13.738 1.00 47.84 90 ASP A O 1
ATOM 693 N N . PRO A 1 91 ? -13.474 -10.091 -13.931 1.00 48.06 91 PRO A N 1
ATOM 694 C CA . PRO A 1 91 ? -12.861 -8.763 -14.013 1.00 48.06 91 PRO A CA 1
ATOM 695 C C . PRO A 1 91 ? -12.676 -8.303 -15.479 1.00 48.06 91 PRO A C 1
ATOM 697 O O . PRO A 1 91 ? -12.316 -9.123 -16.318 1.00 48.06 91 PRO A O 1
ATOM 700 N N . PRO A 1 92 ? -12.776 -6.991 -15.801 1.00 50.03 92 PRO A N 1
ATOM 701 C CA . PRO A 1 92 ? -12.341 -6.478 -17.095 1.00 50.03 92 PRO A CA 1
ATOM 702 C C . PRO A 1 92 ? -10.810 -6.412 -17.096 1.00 50.03 92 PRO A C 1
ATOM 704 O O . PRO A 1 92 ? -10.205 -5.403 -16.733 1.00 50.03 92 PRO A O 1
ATOM 707 N N . ALA A 1 93 ? -10.181 -7.530 -17.440 1.00 45.66 93 ALA A N 1
ATOM 708 C CA . ALA A 1 93 ? -8.783 -7.572 -17.819 1.00 45.66 93 ALA A CA 1
ATOM 709 C C . ALA A 1 93 ? -8.701 -7.435 -19.338 1.00 45.66 93 ALA A C 1
ATOM 711 O O . ALA A 1 93 ? -9.511 -7.989 -20.078 1.00 45.66 93 ALA A O 1
ATOM 712 N N . HIS A 1 94 ? -7.712 -6.671 -19.779 1.00 47.56 94 HIS A N 1
ATOM 713 C CA . HIS A 1 94 ? -7.226 -6.615 -21.147 1.00 47.56 94 HIS A CA 1
ATOM 714 C C . HIS A 1 94 ? -7.415 -7.954 -21.867 1.00 47.56 94 HIS A C 1
ATOM 716 O O . HIS A 1 94 ? -7.008 -8.998 -21.361 1.00 47.56 94 HIS A O 1
ATOM 722 N N . ALA A 1 95 ? -8.064 -7.899 -23.028 1.00 44.44 95 ALA A N 1
ATOM 723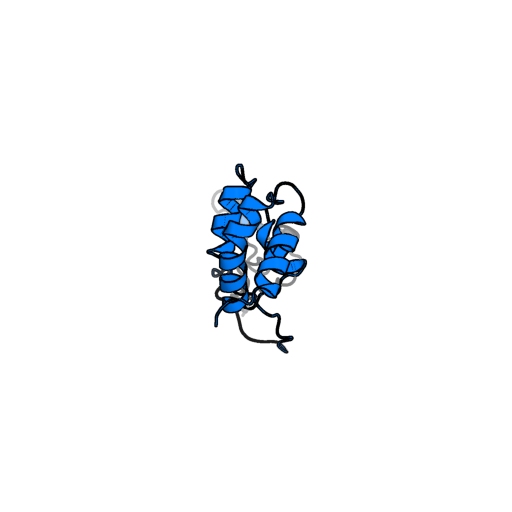 C CA . ALA A 1 95 ? -8.381 -9.036 -23.871 1.00 44.44 95 ALA A CA 1
ATOM 724 C C . ALA A 1 95 ? -7.108 -9.715 -24.403 1.00 44.44 95 ALA A C 1
ATOM 726 O O . ALA A 1 95 ? -6.752 -9.594 -25.570 1.00 44.44 95 ALA A O 1
ATOM 727 N N . TYR A 1 96 ? -6.439 -10.494 -23.563 1.00 45.75 96 TYR A N 1
ATOM 728 C CA . TYR A 1 96 ? -5.878 -11.751 -24.023 1.00 45.75 96 TYR A CA 1
ATOM 729 C C . TYR A 1 96 ? -7.101 -12.640 -24.140 1.00 45.75 96 TYR A C 1
ATOM 731 O O . TYR A 1 96 ? -7.570 -13.200 -23.149 1.00 45.75 96 TYR A O 1
ATOM 739 N N . ALA A 1 97 ? -7.694 -12.669 -25.332 1.00 47.00 97 ALA A N 1
ATOM 740 C CA . ALA A 1 97 ? -8.616 -13.727 -25.671 1.00 47.00 97 ALA A CA 1
ATOM 741 C C . ALA A 1 97 ? -7.887 -15.024 -25.314 1.00 47.00 97 ALA A C 1
ATOM 743 O O . ALA A 1 97 ? -6.936 -15.420 -25.992 1.00 47.00 97 ALA A O 1
ATOM 744 N N . GLN A 1 98 ? -8.300 -15.643 -24.209 1.00 42.78 98 GLN A N 1
ATOM 745 C CA . GLN A 1 98 ? -8.143 -17.067 -24.029 1.00 42.78 98 GLN A CA 1
ATOM 746 C C . GLN A 1 98 ? -8.943 -17.633 -25.188 1.00 42.78 98 GLN A C 1
ATOM 748 O O . GLN A 1 98 ? -10.151 -17.848 -25.099 1.00 42.78 98 GLN A O 1
ATOM 753 N N . SER A 1 99 ? -8.266 -17.762 -26.331 1.00 48.03 99 SER A N 1
ATOM 754 C CA . SER A 1 99 ? -8.703 -18.694 -27.342 1.00 48.03 99 SER A CA 1
ATOM 755 C C . SER A 1 99 ? -8.974 -19.975 -26.565 1.00 48.03 99 SER A C 1
ATOM 757 O O . SER A 1 99 ? -8.149 -20.315 -25.701 1.00 48.03 99 SER A O 1
ATOM 759 N N . PRO A 1 100 ? -10.100 -20.669 -26.804 1.00 47.12 100 PRO A N 1
ATOM 760 C CA . PRO A 1 100 ? -10.157 -22.056 -26.381 1.00 47.12 100 PRO A CA 1
ATOM 761 C C . PRO A 1 100 ? -8.833 -22.642 -26.848 1.00 47.12 100 PRO A C 1
ATOM 763 O O . PRO A 1 100 ? -8.438 -22.374 -27.988 1.00 47.12 100 PRO A O 1
ATOM 766 N N . VAL A 1 101 ? -8.079 -23.269 -25.941 1.00 47.88 101 VAL A N 1
ATOM 767 C CA . VAL A 1 101 ? -6.890 -24.019 -26.333 1.00 47.88 101 VAL A CA 1
ATOM 768 C C . VAL A 1 101 ? -7.424 -24.936 -27.412 1.00 47.88 101 VAL A C 1
ATOM 770 O O . VAL A 1 101 ? -8.187 -25.846 -27.099 1.00 47.88 101 VAL A O 1
ATOM 773 N N . ALA A 1 102 ? -7.195 -24.565 -28.675 1.00 51.62 102 ALA A N 1
ATOM 774 C CA . ALA A 1 102 ? -7.718 -25.298 -29.799 1.00 51.62 102 ALA A CA 1
ATOM 775 C C . ALA A 1 102 ? -7.062 -26.642 -29.601 1.00 51.62 102 ALA A C 1
ATOM 777 O O . ALA A 1 102 ? -5.828 -26.695 -29.625 1.00 51.62 102 ALA A O 1
ATOM 778 N N . GLU A 1 103 ? -7.872 -27.633 -29.215 1.00 54.81 103 GLU A N 1
ATOM 779 C CA . GLU A 1 103 ? -7.418 -28.967 -28.865 1.00 54.81 103 GLU A CA 1
ATOM 780 C C . GLU A 1 103 ? -6.385 -29.331 -29.906 1.00 54.81 103 GLU A C 1
ATOM 782 O O . GLU A 1 103 ? -6.691 -29.377 -31.100 1.00 54.81 103 GLU A O 1
ATOM 787 N N . VAL A 1 104 ? -5.126 -29.380 -29.469 1.00 56.56 104 VAL A N 1
ATOM 788 C CA . VAL A 1 104 ? -4.015 -29.431 -30.399 1.00 56.56 104 VAL A CA 1
ATOM 789 C C . VAL A 1 104 ? -4.232 -30.721 -31.182 1.00 56.56 104 VAL A C 1
ATOM 791 O O . VAL A 1 104 ? -4.207 -31.787 -30.559 1.00 56.56 104 VAL A O 1
ATOM 794 N N . PRO A 1 105 ? -4.489 -30.662 -32.505 1.00 62.38 105 PRO A N 1
ATOM 795 C CA . PRO A 1 105 ? -4.911 -31.846 -33.230 1.00 62.38 105 PRO A CA 1
ATOM 796 C C . PRO A 1 105 ? -3.839 -32.928 -33.083 1.00 62.38 105 PRO A C 1
ATOM 798 O O . PRO A 1 105 ? -2.642 -32.595 -33.013 1.00 62.38 105 PRO A O 1
ATOM 801 N N . PRO A 1 106 ? -4.235 -34.207 -32.991 1.00 70.94 106 PRO A N 1
ATOM 802 C CA . PRO A 1 106 ? -3.281 -35.294 -32.867 1.00 70.94 106 PRO A CA 1
ATOM 803 C C . PRO A 1 106 ? -2.257 -35.218 -34.004 1.00 70.94 106 PRO A C 1
ATOM 805 O O . PRO A 1 106 ? -2.563 -34.829 -35.133 1.00 70.94 106 PRO A O 1
ATOM 808 N N . TYR A 1 107 ? -1.005 -35.533 -33.682 1.00 75.38 107 TYR A N 1
ATOM 809 C CA . TYR A 1 107 ? 0.076 -35.511 -34.658 1.00 75.38 107 TYR A CA 1
ATOM 810 C C . TYR A 1 107 ? -0.205 -36.510 -35.795 1.00 75.38 107 TYR A C 1
ATOM 812 O O . TYR A 1 107 ? -0.504 -37.674 -35.530 1.00 75.38 107 TYR A O 1
ATOM 820 N N . CYS A 1 108 ? -0.093 -36.061 -37.053 1.00 77.44 108 CYS A N 1
ATOM 821 C CA . CYS A 1 108 ? -0.463 -36.842 -38.243 1.00 77.44 108 CYS A CA 1
ATOM 822 C C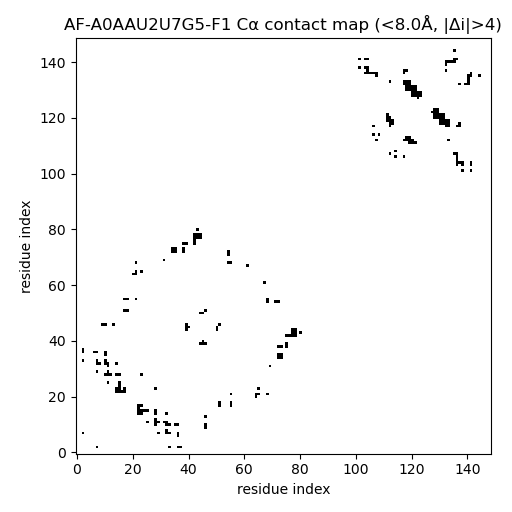 . CYS A 1 108 ? 0.522 -37.971 -38.603 1.00 77.44 108 CYS A C 1
ATOM 824 O O . CYS A 1 108 ? 0.202 -38.800 -39.447 1.00 77.44 108 CYS A O 1
ATOM 826 N N . ARG A 1 109 ? 1.708 -38.025 -37.972 1.00 75.56 109 ARG A N 1
ATOM 827 C CA . ARG A 1 109 ? 2.744 -39.063 -38.180 1.00 75.56 109 ARG A CA 1
ATOM 828 C C . ARG A 1 109 ? 3.217 -39.245 -39.630 1.00 75.56 109 ARG A C 1
ATOM 830 O O . ARG A 1 109 ? 3.756 -40.295 -39.970 1.00 75.56 109 ARG A O 1
ATOM 837 N N . HIS A 1 110 ? 3.051 -38.238 -40.482 1.00 77.62 110 HIS A N 1
ATOM 838 C CA . HIS A 1 110 ? 3.615 -38.268 -41.829 1.00 77.62 110 HIS A CA 1
ATOM 839 C C . HIS A 1 110 ? 5.136 -38.099 -41.804 1.00 77.62 110 HIS A C 1
ATOM 841 O O . HIS A 1 110 ? 5.642 -37.269 -41.058 1.00 77.62 110 HIS A O 1
ATOM 847 N N . LEU A 1 111 ? 5.842 -38.855 -42.653 1.00 74.94 111 LEU A N 1
ATOM 848 C CA . LEU A 1 111 ? 7.310 -38.910 -42.697 1.00 74.94 111 LEU A CA 1
ATOM 849 C C . LEU A 1 111 ? 7.959 -37.534 -42.920 1.00 74.94 111 LEU A C 1
ATOM 851 O O . LEU A 1 111 ? 9.001 -37.241 -42.347 1.00 74.94 111 LEU A O 1
ATOM 855 N N . ASP A 1 112 ? 7.311 -36.684 -43.713 1.00 73.25 112 ASP A N 1
ATOM 856 C CA . ASP A 1 112 ? 7.789 -35.339 -44.037 1.00 73.25 112 ASP A CA 1
ATOM 857 C C . ASP A 1 112 ? 7.310 -34.262 -43.049 1.00 73.25 112 ASP A C 1
ATOM 859 O O . ASP A 1 112 ? 7.549 -33.078 -43.285 1.00 73.25 112 ASP A O 1
ATOM 863 N N . CYS A 1 113 ? 6.588 -34.636 -41.983 1.00 76.38 113 CYS A N 1
ATOM 864 C CA . CYS A 1 113 ? 6.105 -33.725 -40.946 1.00 76.38 113 CYS A CA 1
ATOM 865 C C . CYS A 1 113 ? 6.988 -33.808 -39.695 1.00 76.38 113 CYS A C 1
ATOM 867 O O . CYS A 1 113 ? 7.229 -34.887 -39.171 1.00 76.38 113 CYS A O 1
ATOM 869 N N . ASP A 1 114 ? 7.412 -32.661 -39.169 1.00 78.31 114 ASP A N 1
ATOM 870 C CA . ASP A 1 114 ? 8.153 -32.588 -37.906 1.00 78.31 114 ASP A CA 1
ATOM 871 C C . ASP A 1 114 ? 7.196 -32.638 -36.699 1.00 78.31 114 ASP A C 1
ATOM 873 O O . ASP A 1 114 ? 6.198 -31.911 -36.671 1.00 78.31 114 ASP A O 1
ATOM 877 N N . GLU A 1 115 ? 7.473 -33.479 -35.696 1.00 73.69 115 GLU A N 1
ATOM 878 C CA . GLU A 1 115 ? 6.572 -33.683 -34.546 1.00 73.69 115 GLU A CA 1
ATOM 879 C C . GLU A 1 115 ? 6.487 -32.460 -33.619 1.00 73.69 115 GLU A C 1
ATOM 881 O O . GLU A 1 115 ? 5.420 -32.164 -33.070 1.00 73.69 115 GLU A O 1
ATOM 886 N N . VAL A 1 116 ? 7.597 -31.726 -33.484 1.00 75.81 116 VAL A N 1
ATOM 887 C CA . VAL A 1 116 ? 7.726 -30.581 -32.576 1.00 75.81 116 VAL A CA 1
ATOM 888 C C . VAL A 1 116 ? 7.170 -29.324 -33.237 1.00 75.81 116 VAL A C 1
ATOM 890 O O . VAL A 1 116 ? 6.321 -28.632 -32.676 1.00 75.81 116 VAL A O 1
ATOM 893 N N . SER A 1 117 ? 7.613 -29.051 -34.461 1.00 76.06 117 SER A N 1
ATOM 894 C CA . SER A 1 117 ? 7.310 -27.826 -35.202 1.00 76.06 117 SER A CA 1
ATOM 895 C C . SER A 1 117 ? 5.999 -27.928 -35.981 1.00 76.06 117 SER A C 1
ATOM 897 O O . SER A 1 117 ? 5.419 -26.905 -36.342 1.00 76.06 117 SER A O 1
ATOM 899 N N . ARG A 1 118 ? 5.509 -29.149 -36.256 1.00 78.56 118 ARG A N 1
ATOM 900 C CA . ARG A 1 118 ? 4.298 -29.417 -37.061 1.00 78.56 118 ARG A CA 1
ATOM 901 C C . ARG A 1 118 ? 4.356 -28.775 -38.451 1.00 78.56 118 ARG A C 1
ATOM 903 O O . ARG A 1 118 ? 3.330 -28.403 -39.031 1.00 78.56 118 ARG A O 1
ATOM 910 N N . LEU A 1 119 ? 5.567 -28.648 -38.983 1.00 82.94 119 LEU A N 1
ATOM 911 C CA . LEU A 1 119 ? 5.866 -28.153 -40.321 1.00 82.94 119 LEU A CA 1
ATOM 912 C C . LEU A 1 119 ? 6.168 -29.339 -41.240 1.00 82.94 119 LEU A C 1
ATOM 914 O O . LEU A 1 119 ? 6.737 -30.333 -40.791 1.00 82.94 119 LEU A O 1
ATOM 918 N N . ARG A 1 120 ? 5.792 -29.227 -42.516 1.00 80.56 120 ARG A N 1
ATOM 919 C CA . ARG A 1 120 ? 6.217 -30.150 -43.568 1.00 80.56 120 ARG A CA 1
ATOM 920 C C . ARG A 1 120 ? 7.277 -29.512 -44.449 1.00 80.56 120 ARG A C 1
ATOM 922 O O . ARG A 1 120 ? 7.115 -28.366 -44.875 1.00 80.56 120 ARG A O 1
ATOM 929 N N . SER A 1 121 ? 8.310 -30.284 -44.754 1.00 78.94 121 SER A N 1
ATOM 930 C CA . SER A 1 121 ? 9.306 -29.934 -45.765 1.00 78.94 121 SER A CA 1
ATOM 931 C C . SER A 1 121 ? 8.837 -30.454 -47.121 1.00 78.94 121 SER A C 1
ATOM 933 O O . SER A 1 121 ? 8.463 -31.615 -47.249 1.00 78.94 121 SER A O 1
ATOM 935 N N . GLY A 1 122 ? 8.825 -29.594 -48.130 1.00 77.31 122 GLY A N 1
ATOM 936 C CA . GLY A 1 122 ? 8.520 -29.947 -49.511 1.00 77.31 122 GLY A CA 1
ATOM 937 C C . GLY A 1 122 ? 9.441 -29.202 -50.465 1.00 77.31 122 GLY A C 1
ATOM 938 O O . GLY A 1 122 ? 10.291 -28.422 -50.044 1.00 77.31 122 GLY A O 1
ATOM 939 N N . THR A 1 123 ? 9.269 -29.432 -51.756 1.00 76.00 123 THR A N 1
ATOM 940 C CA . THR A 1 123 ? 9.994 -28.702 -52.795 1.00 76.00 123 THR A CA 1
ATOM 941 C C . THR A 1 123 ? 8.997 -27.842 -53.557 1.00 76.00 123 THR A C 1
ATOM 943 O O . THR A 1 123 ? 7.942 -28.339 -53.953 1.00 76.00 123 THR A O 1
ATOM 946 N N . ASP A 1 124 ? 9.291 -26.554 -53.716 1.00 73.38 124 ASP A N 1
ATOM 947 C CA . ASP A 1 124 ? 8.443 -25.653 -54.494 1.00 73.38 124 ASP A CA 1
ATOM 948 C C . ASP A 1 124 ? 8.622 -25.870 -56.009 1.00 73.38 124 ASP A C 1
ATOM 950 O O . ASP A 1 124 ? 9.456 -26.654 -56.470 1.00 73.38 124 ASP A O 1
ATOM 954 N N . SER A 1 125 ? 7.840 -25.146 -56.811 1.00 71.56 125 SER A N 1
ATOM 955 C CA . SER A 1 125 ? 7.879 -25.209 -58.278 1.00 71.56 125 SER A CA 1
ATOM 956 C C . SER A 1 125 ? 9.237 -24.827 -58.889 1.00 71.56 125 SER A C 1
ATOM 958 O O . SER A 1 125 ? 9.454 -25.072 -60.073 1.00 71.56 125 SER A O 1
ATOM 960 N N . ASN A 1 126 ? 10.132 -24.213 -58.109 1.00 77.06 126 ASN A N 1
ATOM 961 C CA . ASN A 1 126 ? 11.474 -23.799 -58.514 1.00 77.06 126 ASN A CA 1
ATOM 962 C C . ASN A 1 126 ? 12.560 -24.776 -58.033 1.00 77.06 126 ASN A C 1
ATOM 964 O O . ASN A 1 126 ? 13.747 -24.500 -58.206 1.00 77.06 126 ASN A O 1
ATOM 968 N N . GLY A 1 127 ? 12.184 -25.908 -57.429 1.00 76.56 127 GLY A N 1
ATOM 969 C CA . GLY A 1 127 ? 13.141 -26.885 -56.916 1.00 76.56 127 GLY A CA 1
ATOM 970 C C . GLY A 1 127 ? 13.749 -26.511 -55.559 1.00 76.56 127 GLY A C 1
ATOM 971 O O . GLY A 1 127 ? 14.685 -27.178 -55.118 1.00 76.56 127 GLY A O 1
ATOM 972 N N . LEU A 1 128 ? 13.252 -25.467 -54.886 1.00 77.00 128 LEU A N 1
ATOM 973 C CA . LEU A 1 128 ? 13.761 -25.020 -53.587 1.00 77.00 128 LEU A CA 1
ATOM 974 C C . LEU A 1 128 ? 13.053 -25.744 -52.441 1.00 77.00 128 LEU A C 1
ATOM 976 O O . LEU A 1 128 ? 11.841 -25.952 -52.470 1.00 77.00 128 LEU A O 1
ATOM 980 N N . LEU A 1 129 ? 13.815 -26.103 -51.403 1.00 77.69 129 LEU A N 1
ATOM 981 C CA . LEU A 1 129 ? 13.263 -26.681 -50.181 1.00 77.69 129 LEU A CA 1
ATOM 982 C C . LEU A 1 129 ? 12.403 -25.626 -49.466 1.00 77.69 129 LEU A C 1
ATOM 984 O O . LEU A 1 129 ? 12.918 -24.629 -48.960 1.00 77.69 129 LEU A O 1
ATOM 988 N N . GLN A 1 130 ? 11.096 -25.852 -49.418 1.00 78.94 130 GLN A N 1
ATOM 989 C CA . GLN A 1 130 ? 10.126 -24.993 -48.758 1.00 78.94 130 GLN A CA 1
ATOM 990 C C . GLN A 1 130 ? 9.567 -25.692 -47.521 1.00 78.94 130 GLN A C 1
ATOM 992 O O . GLN A 1 130 ? 9.096 -26.826 -47.579 1.00 78.94 130 GLN A O 1
ATOM 997 N N . VAL A 1 131 ? 9.559 -24.980 -46.397 1.00 81.81 131 VAL A N 1
ATOM 998 C CA . VAL A 1 131 ? 8.946 -25.445 -45.151 1.00 81.81 131 VAL A CA 1
ATOM 999 C C . VAL A 1 131 ? 7.594 -24.756 -44.988 1.00 81.81 131 VAL A C 1
ATOM 1001 O O . VAL A 1 131 ? 7.518 -23.528 -44.984 1.00 81.81 131 VAL A O 1
ATOM 1004 N N . SER A 1 132 ? 6.516 -25.535 -44.882 1.00 78.31 132 SER A N 1
ATOM 1005 C CA . SER A 1 132 ? 5.142 -25.025 -44.783 1.00 78.31 132 SER A CA 1
ATOM 1006 C C . SER A 1 132 ? 4.382 -25.627 -43.594 1.00 78.31 132 SER A C 1
ATOM 1008 O O . SER A 1 132 ? 4.627 -26.777 -43.232 1.00 78.31 132 SER A O 1
ATOM 1010 N N . PRO A 1 133 ? 3.415 -24.903 -42.996 1.00 80.94 133 PRO A N 1
ATOM 1011 C CA . PRO A 1 133 ? 2.523 -25.445 -41.971 1.00 80.94 133 PRO A CA 1
ATOM 1012 C C . PRO A 1 133 ? 1.821 -26.717 -42.439 1.00 80.94 133 PRO A C 1
ATOM 1014 O O . PRO A 1 133 ? 1.171 -26.701 -43.488 1.00 80.94 133 PRO A O 1
ATOM 1017 N N . CYS A 1 134 ? 1.915 -27.799 -41.659 1.00 78.50 134 CYS A N 1
ATOM 1018 C CA . CYS A 1 134 ? 1.253 -29.053 -41.999 1.00 78.50 134 CYS A CA 1
ATOM 1019 C C . CYS A 1 134 ? -0.266 -28.830 -42.137 1.00 78.50 134 CYS A C 1
ATOM 1021 O O . CYS A 1 134 ? -0.892 -28.309 -41.209 1.00 78.50 134 CYS A O 1
ATOM 1023 N N . PRO A 1 135 ? -0.884 -29.202 -43.271 1.00 73.44 135 PRO A N 1
ATOM 1024 C CA . PRO A 1 135 ? -2.307 -28.959 -43.488 1.00 73.44 135 PRO A CA 1
ATOM 1025 C C . PRO A 1 135 ? -3.208 -29.744 -42.525 1.00 73.44 135 PRO A C 1
ATOM 1027 O O . PRO A 1 135 ? -4.340 -29.332 -42.306 1.00 73.44 135 PRO A O 1
ATOM 1030 N N . GLU A 1 136 ? -2.706 -30.833 -41.938 1.00 71.75 136 GLU A N 1
ATOM 1031 C CA . GLU A 1 136 ? -3.500 -31.766 -41.131 1.00 71.75 136 GLU A CA 1
ATOM 1032 C C . GLU A 1 136 ? -3.393 -31.510 -39.626 1.00 71.75 136 GLU A C 1
ATOM 1034 O O . GLU A 1 136 ? -4.390 -31.578 -38.914 1.00 71.75 136 GLU A O 1
ATOM 1039 N N . CYS A 1 137 ? -2.191 -31.206 -39.122 1.00 73.50 137 CYS A N 1
ATOM 1040 C CA . CYS A 1 137 ? -1.942 -31.135 -37.677 1.00 73.50 137 CYS A CA 1
ATOM 1041 C C . CYS A 1 137 ? -1.335 -29.810 -37.190 1.00 73.50 137 CYS A C 1
ATOM 1043 O O . CYS A 1 137 ? -0.997 -29.704 -36.009 1.00 73.50 137 CYS A O 1
ATOM 1045 N N . HIS A 1 138 ? -1.163 -28.795 -38.046 1.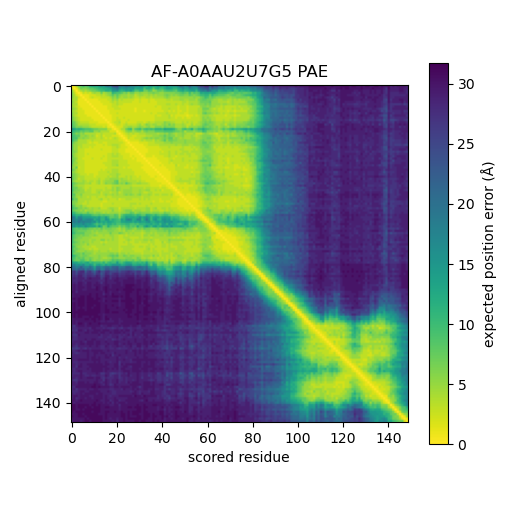00 75.69 138 HIS A N 1
ATOM 1046 C CA . HIS A 1 138 ? -0.615 -27.510 -37.601 1.00 75.69 138 HIS A CA 1
ATOM 1047 C C . HIS A 1 138 ? -1.676 -26.677 -36.855 1.00 75.69 138 HIS A C 1
ATOM 1049 O O . HIS A 1 138 ? -2.768 -26.470 -37.391 1.00 75.69 138 HIS A O 1
ATOM 1055 N N . PRO A 1 139 ? -1.369 -26.122 -35.666 1.00 70.56 139 PRO A N 1
ATOM 1056 C CA . PRO A 1 139 ? -2.345 -25.416 -34.828 1.00 70.56 139 PRO A CA 1
ATOM 1057 C C . PRO A 1 139 ? -3.001 -24.221 -35.536 1.00 70.56 139 PRO A C 1
ATOM 1059 O O . PRO A 1 139 ? -4.199 -24.014 -35.406 1.00 70.56 139 PRO A O 1
ATOM 1062 N N . SER A 1 140 ? -2.267 -23.485 -36.378 1.00 68.44 140 SER A N 1
ATOM 1063 C CA . SER A 1 140 ? -2.832 -22.365 -37.158 1.00 68.44 140 SER A CA 1
ATOM 1064 C C . SER A 1 140 ? -3.728 -22.778 -38.341 1.00 68.44 140 SER A C 1
ATOM 1066 O O . SER A 1 140 ? -4.270 -21.905 -39.013 1.00 68.44 140 SER A O 1
ATOM 1068 N N . ARG A 1 141 ? -3.858 -24.079 -38.644 1.00 65.56 141 ARG A N 1
ATOM 1069 C CA . ARG A 1 141 ? -4.755 -24.624 -39.686 1.00 65.56 141 ARG A CA 1
ATOM 1070 C C . ARG A 1 141 ? -5.839 -25.556 -39.121 1.00 65.56 141 ARG A C 1
ATOM 1072 O O . ARG A 1 141 ? -6.709 -25.990 -39.877 1.00 65.56 141 ARG A O 1
ATOM 1079 N N . ALA A 1 142 ? -5.817 -25.814 -37.810 1.00 56.59 142 ALA A N 1
ATOM 1080 C CA . ALA A 1 142 ? -6.811 -26.598 -37.085 1.00 56.59 142 ALA A CA 1
ATOM 1081 C C . ALA A 1 142 ? -8.176 -25.886 -37.135 1.00 56.59 142 ALA A C 1
ATOM 1083 O O . ALA A 1 142 ? -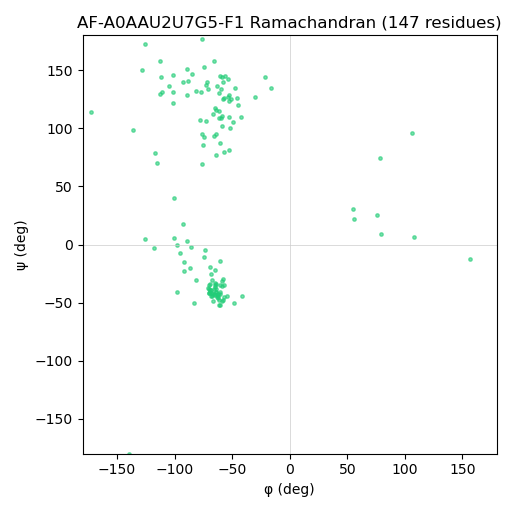8.442 -24.952 -36.386 1.00 56.59 142 ALA A O 1
ATOM 1084 N N . GLY A 1 143 ? -9.011 -26.267 -38.098 1.00 52.56 143 GLY A N 1
ATOM 1085 C CA . GLY A 1 143 ? -10.300 -25.619 -38.366 1.00 52.56 143 GLY A CA 1
ATOM 1086 C C . GLY A 1 143 ? -10.819 -25.822 -39.790 1.00 52.56 143 GLY A C 1
ATOM 1087 O O . GLY A 1 143 ? -11.985 -25.556 -40.058 1.00 52.56 143 GLY A O 1
ATOM 1088 N N . LYS A 1 144 ? -9.986 -26.326 -40.710 1.00 50.34 144 LYS A N 1
ATOM 1089 C CA . LYS A 1 144 ? -10.424 -26.791 -42.032 1.00 50.34 144 LYS A CA 1
ATOM 1090 C C . LYS A 1 144 ? -10.151 -28.285 -42.155 1.00 50.34 144 LYS A C 1
ATOM 1092 O O . LYS A 1 144 ? -9.166 -28.689 -42.763 1.00 50.34 144 LYS A O 1
ATOM 1097 N N . SER A 1 145 ? -11.009 -29.103 -41.555 1.00 44.72 145 SER A N 1
ATOM 1098 C CA . SER A 1 145 ? -11.113 -30.518 -41.904 1.00 44.72 145 SER A CA 1
ATOM 1099 C C . SER A 1 145 ? -11.474 -30.615 -43.389 1.00 44.72 145 SER A C 1
ATOM 1101 O O . SER A 1 145 ? -12.604 -30.360 -43.796 1.00 44.72 145 SER A O 1
ATOM 1103 N N . HIS A 1 146 ? -10.479 -30.920 -44.219 1.00 43.44 146 HIS A N 1
ATOM 1104 C CA . HIS A 1 146 ? -10.699 -31.340 -45.593 1.00 43.44 146 HIS A CA 1
ATOM 1105 C C . HIS A 1 146 ? -11.261 -32.761 -45.533 1.00 43.44 146 HIS A C 1
ATOM 1107 O O . HIS A 1 146 ? -10.546 -33.693 -45.178 1.00 43.44 146 HIS A O 1
ATOM 1113 N N . THR A 1 147 ? -12.554 -32.912 -45.803 1.00 37.44 147 THR A N 1
ATOM 1114 C CA . THR A 1 147 ? -13.170 -34.207 -46.100 1.00 37.44 147 THR A CA 1
ATOM 1115 C C . THR A 1 147 ? -12.556 -34.729 -47.402 1.00 37.44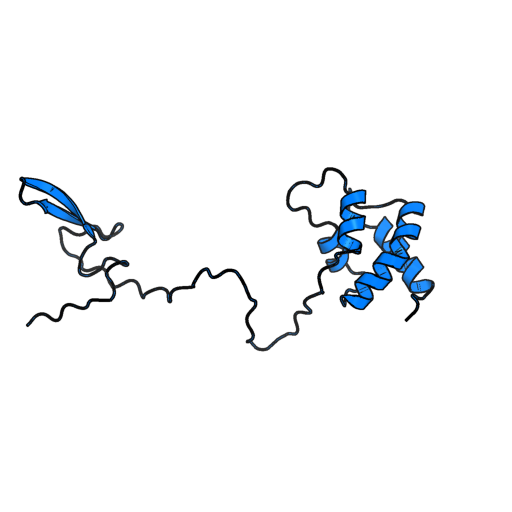 147 THR A C 1
ATOM 1117 O O . THR A 1 147 ? -12.744 -34.072 -48.428 1.00 37.44 147 THR A O 1
ATOM 1120 N N . PRO A 1 148 ? -11.820 -35.854 -47.408 1.00 43.50 148 PRO A N 1
ATOM 1121 C CA . PRO A 1 148 ? -11.489 -36.515 -48.661 1.00 43.50 148 PRO A CA 1
ATOM 1122 C C . PRO A 1 148 ? -12.762 -37.159 -49.234 1.00 43.50 148 PRO A C 1
ATOM 1124 O O . PRO A 1 148 ? -13.537 -37.766 -48.490 1.00 43.50 148 PRO A O 1
ATOM 1127 N N . ALA A 1 149 ? -12.986 -36.955 -50.533 1.00 37.56 149 ALA A N 1
ATOM 1128 C CA . ALA A 1 149 ? -14.011 -37.633 -51.327 1.00 37.56 149 A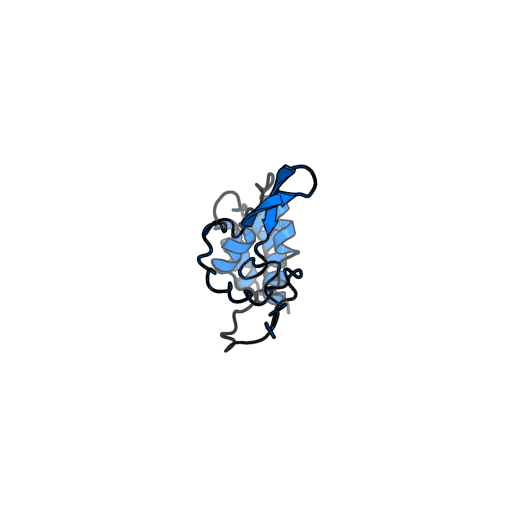LA A CA 1
ATOM 1129 C C . ALA A 1 149 ? -13.590 -39.068 -51.673 1.00 37.56 149 ALA A C 1
ATOM 1131 O O . ALA A 1 149 ? -12.364 -39.295 -51.808 1.00 37.56 149 ALA A O 1
#

Sequence (149 aa):
MAATPEQLAAAVEFLQELPGPWAVGRVTAQRYAPLLVESATAQGWELDDFLAAELTKNPGGAHNPQAALKTRIRDLVRRRRTRTVPAQADPPAHAYAQSPVAEVPPYCRHLDCDEVSRLRSGTDSNGLLQVSPCPECHPSRAGKSHTPA

Nearest PDB structures (foldseek):
  8a74-assembly1_B  TM=3.026E-01  e=2.154E+00  Phaedon cochleariae
  6n9g-assembly1_A  TM=2.709E-01  e=8.544E+00  Bos taurus

Radius of gyration: 29.09 Å; Cα contacts (8 Å, |Δi|>4): 139; chains: 1; bounding box: 33×53×78 Å

Solvent-accessible surface area (backbone atoms only — not comparable to full-atom values): 9357 Å² total; per-residue (Å²): 133,83,81,49,73,67,56,37,51,51,36,26,52,53,35,45,69,34,68,82,79,54,40,34,58,72,72,60,13,58,68,43,12,61,52,39,52,54,37,28,60,77,24,67,47,61,103,44,72,67,49,50,48,63,66,63,59,65,94,82,65,71,90,48,44,68,66,50,37,55,51,42,41,74,63,51,69,65,52,77,72,78,61,86,61,78,81,87,82,86,77,98,64,80,83,72,73,78,60,71,78,68,75,71,52,70,80,77,82,47,91,56,45,40,88,88,78,28,31,25,64,46,66,47,101,84,73,45,84,39,78,42,74,26,73,81,35,16,74,95,43,69,84,60,83,78,78,83,132

Mean predicted aligned error: 17.99 Å

Foldseek 3Di:
DADDPVQLVLQLVLLQPQDPPRHDDNVLSSVCSRLQVVQCVVLVHDSDPVVSCQLPPDDPHPPDSSVSSSVCSNVPHRPPPPPVPPDDDDDPDDPPPPPPQLPQPPQPPDPQADPPQCWGWDADPVRDTDIGHNCRGGPVNSPDPDDDD

Secondary structure (DSSP, 8-state):
-PPPHHHHHHHHHHHHHSPTTS---HHHHHHHHHHHHHHHHHHT--SSHHHHHHHH--TT--S-HHHHHHHHHHTPPP--------S-----------------PPP---TTB-TTT-EEEEE-TTS-EEEEE-TTT-GGGTT------